Protein AF-A0A3M1XRZ5-F1 (afdb_monomer_lite)

Foldseek 3Di:
DAQFDWKAFPPPGDTHHDDPDFADPPPRGGIDTDGPVVVLVVVDDPVQLVPDDQAPCSSVNPDGDDDDDPDPPRHDNPDDDWPVVVCVVVVHDGD

Secondary structure (DSSP, 8-state):
---EEEEEETTT--EE-SSS--B-TTT-PBEEEEE-HHHHHHH--HHHHHTS-SSGGGGGGGSS-SSS-SS-TT-S-------HHHHHHTT-S--

Radius of gyration: 18.65 Å; chains: 1; bounding box: 31×34×48 Å

pLDDT: mean 95.34, std 4.51, range [60.28, 98.5]

Structure (mmCIF, N/CA/C/O backbone):
data_AF-A0A3M1XRZ5-F1
#
_entry.id   AF-A0A3M1XRZ5-F1
#
loop_
_atom_site.group_PDB
_atom_site.id
_atom_site.type_symbol
_atom_site.label_atom_id
_atom_site.label_alt_id
_atom_site.label_comp_id
_atom_site.label_asym_id
_atom_site.label_entity_id
_atom_site.label_seq_id
_atom_site.pdbx_PDB_ins_code
_atom_site.Cartn_x
_atom_site.Cartn_y
_atom_site.Cartn_z
_atom_site.occupancy
_atom_site.B_iso_or_equiv
_atom_site.auth_seq_id
_atom_site.auth_comp_id
_atom_site.auth_asym_id
_atom_site.auth_atom_id
_atom_site.pdbx_PDB_model_num
ATOM 1 N N . MET A 1 1 ? -1.119 11.411 -12.231 1.00 60.28 1 MET A N 1
ATOM 2 C CA . MET A 1 1 ? 0.213 10.891 -12.601 1.00 60.28 1 MET A CA 1
ATOM 3 C C . MET A 1 1 ? 0.497 9.731 -11.677 1.00 60.28 1 MET A C 1
ATOM 5 O O . MET A 1 1 ? 0.599 9.979 -10.479 1.00 60.28 1 MET A O 1
ATOM 9 N N . GLY A 1 2 ? 0.558 8.511 -12.206 1.00 82.19 2 GLY A N 1
ATOM 10 C CA . GLY A 1 2 ? 0.913 7.333 -11.431 1.00 82.19 2 GLY A CA 1
ATOM 11 C C . GLY A 1 2 ? 2.303 7.444 -10.803 1.00 82.19 2 GLY A C 1
ATOM 12 O O . GLY A 1 2 ? 3.183 8.169 -11.283 1.00 82.19 2 GLY A O 1
ATOM 13 N N . PHE A 1 3 ? 2.475 6.736 -9.689 1.00 94.62 3 PHE A N 1
ATOM 14 C CA . PHE A 1 3 ? 3.761 6.546 -9.009 1.00 94.62 3 PHE A CA 1
ATOM 15 C C . PHE A 1 3 ? 4.420 5.215 -9.384 1.00 94.62 3 PHE A C 1
ATOM 17 O O . PHE A 1 3 ? 5.475 4.880 -8.850 1.00 94.62 3 PHE A O 1
ATOM 24 N N . VAL A 1 4 ? 3.797 4.465 -10.291 1.00 95.75 4 VAL A N 1
ATOM 25 C CA . VAL A 1 4 ? 4.301 3.204 -10.827 1.00 95.75 4 VAL A CA 1
ATOM 26 C C . VAL A 1 4 ? 5.306 3.491 -11.936 1.00 95.75 4 VAL A C 1
ATOM 28 O O . VAL A 1 4 ? 5.070 4.352 -12.780 1.00 95.75 4 VAL A O 1
ATOM 31 N N . THR A 1 5 ? 6.427 2.777 -11.933 1.00 95.88 5 THR A N 1
ATOM 32 C CA . THR A 1 5 ? 7.487 2.909 -12.942 1.00 95.88 5 THR A CA 1
ATOM 33 C C . THR A 1 5 ? 7.619 1.681 -13.834 1.00 95.88 5 THR A C 1
ATOM 35 O O . THR A 1 5 ? 8.056 1.817 -14.972 1.00 95.88 5 THR A O 1
ATOM 38 N N . ALA A 1 6 ? 7.252 0.498 -13.337 1.00 96.94 6 ALA A N 1
ATOM 39 C CA . ALA A 1 6 ? 7.322 -0.765 -14.065 1.00 96.94 6 ALA A CA 1
ATOM 40 C C . ALA A 1 6 ? 6.511 -1.854 -13.348 1.00 96.94 6 ALA A C 1
ATOM 42 O O . ALA A 1 6 ? 6.062 -1.673 -12.213 1.00 96.94 6 ALA A O 1
ATOM 43 N N . LEU A 1 7 ? 6.412 -3.019 -13.980 1.00 97.62 7 LEU A N 1
ATOM 44 C CA . LEU A 1 7 ? 6.153 -4.282 -13.298 1.00 97.62 7 LEU A CA 1
ATOM 45 C C . LEU A 1 7 ? 7.459 -5.075 -13.177 1.00 97.62 7 LEU A C 1
ATOM 47 O O . LEU A 1 7 ? 8.361 -4.942 -14.008 1.00 97.62 7 LEU A O 1
ATOM 51 N N . LYS A 1 8 ? 7.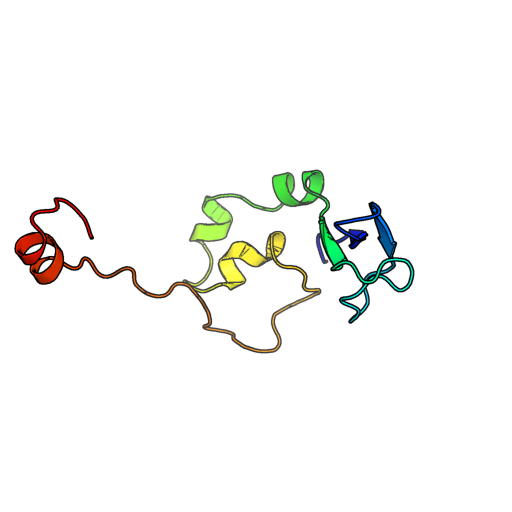581 -5.908 -12.146 1.00 98.25 8 LYS A N 1
ATOM 52 C CA . LYS A 1 8 ? 8.755 -6.754 -11.917 1.00 98.25 8 LYS A CA 1
ATOM 53 C C . LYS A 1 8 ? 8.338 -8.140 -11.459 1.00 98.25 8 LYS A C 1
ATOM 55 O O . LYS A 1 8 ? 7.568 -8.282 -10.519 1.00 98.25 8 LYS A O 1
ATOM 60 N N . CYS A 1 9 ? 8.890 -9.170 -12.090 1.00 98.50 9 CYS A N 1
ATOM 61 C CA . CYS A 1 9 ? 8.712 -10.538 -11.626 1.00 98.50 9 CYS A CA 1
ATOM 62 C C . CYS A 1 9 ? 9.326 -10.714 -10.237 1.00 98.50 9 CYS A C 1
ATOM 64 O O . CYS A 1 9 ? 10.518 -10.448 -10.056 1.00 98.50 9 CYS A O 1
ATOM 66 N N . ARG A 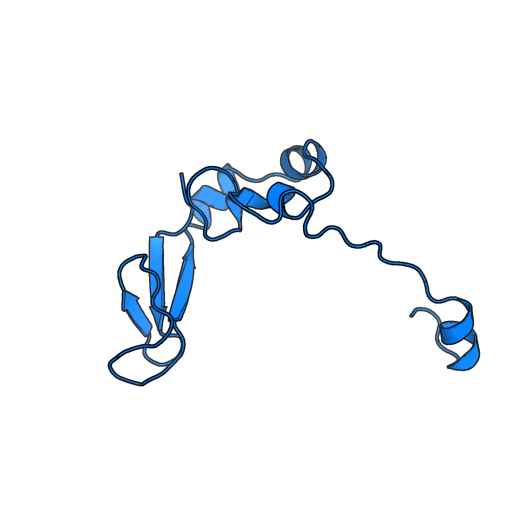1 10 ? 8.539 -11.237 -9.293 1.00 98.00 10 ARG A N 1
ATOM 67 C CA . ARG A 1 10 ? 9.007 -11.530 -7.935 1.00 98.00 10 ARG A CA 1
ATOM 68 C C . ARG A 1 10 ? 10.125 -12.576 -7.921 1.00 98.00 10 ARG A C 1
ATOM 70 O O . ARG A 1 10 ? 11.111 -12.395 -7.218 1.00 98.00 10 ARG A O 1
ATOM 77 N N . GLU A 1 11 ? 9.997 -13.611 -8.753 1.00 98.00 11 GLU A N 1
ATOM 78 C CA . GLU A 1 11 ? 10.932 -14.747 -8.773 1.00 98.00 11 GLU A CA 1
ATOM 79 C C . GLU A 1 11 ? 12.243 -14.434 -9.506 1.00 98.00 11 GLU A C 1
ATOM 81 O O . GLU A 1 11 ? 13.327 -14.546 -8.943 1.00 98.00 11 GLU A O 1
ATOM 86 N N . CYS A 1 12 ? 12.165 -14.016 -10.774 1.00 97.88 12 CYS A N 1
ATOM 87 C CA . CYS A 1 12 ? 13.355 -13.851 -11.616 1.00 97.88 12 CYS A CA 1
ATOM 88 C C . CYS A 1 12 ? 13.814 -12.392 -11.778 1.00 97.88 12 CYS A C 1
ATOM 90 O O . CYS A 1 12 ? 14.789 -12.125 -12.477 1.00 97.88 12 CYS A O 1
ATOM 92 N N . GLY A 1 13 ? 13.086 -11.423 -11.216 1.00 98.00 13 GLY A N 1
ATOM 93 C CA . GLY A 1 13 ? 13.458 -10.007 -11.233 1.00 98.00 13 GLY A CA 1
ATOM 94 C C . GLY A 1 13 ? 13.329 -9.275 -12.575 1.00 98.00 13 GLY A C 1
ATOM 95 O O . GLY A 1 13 ? 13.652 -8.088 -12.628 1.00 98.00 13 GLY A O 1
ATOM 96 N N . ARG A 1 14 ? 12.856 -9.937 -13.641 1.00 98.12 14 ARG A N 1
ATOM 97 C CA . ARG A 1 14 ? 12.658 -9.324 -14.966 1.00 98.12 14 ARG A CA 1
ATOM 98 C C . ARG A 1 14 ? 11.642 -8.186 -14.892 1.00 98.12 14 ARG A C 1
ATOM 100 O O . ARG A 1 14 ? 10.628 -8.321 -14.209 1.00 98.12 14 ARG A O 1
ATOM 107 N N . GLN A 1 15 ? 11.928 -7.094 -15.594 1.00 97.81 15 GLN A N 1
ATOM 108 C CA . GLN A 1 15 ? 11.054 -5.926 -15.671 1.00 97.81 15 GLN A CA 1
ATOM 109 C C . GLN A 1 15 ? 10.166 -5.955 -16.912 1.00 97.81 15 GLN A C 1
ATOM 111 O O . GLN A 1 15 ? 10.568 -6.473 -17.953 1.00 97.81 15 GLN A O 1
ATOM 116 N N . TYR A 1 16 ? 8.985 -5.362 -16.776 1.00 97.75 16 TYR A N 1
ATOM 117 C CA . TYR A 1 16 ? 7.972 -5.235 -17.816 1.00 97.75 16 TYR A CA 1
ATOM 118 C C . TYR A 1 16 ? 7.380 -3.818 -17.814 1.00 97.75 16 TYR A C 1
ATOM 120 O O . TYR A 1 16 ? 7.421 -3.116 -16.795 1.00 97.75 16 TYR A O 1
ATOM 128 N N . SER A 1 17 ? 6.813 -3.413 -18.951 1.00 96.31 17 SER A N 1
ATOM 129 C CA . SER A 1 17 ? 5.950 -2.235 -19.064 1.00 96.31 17 SER A CA 1
ATOM 130 C C . SER A 1 17 ? 4.720 -2.360 -18.155 1.00 96.31 17 SER A C 1
ATOM 132 O O . SER A 1 17 ? 4.343 -3.445 -17.711 1.00 96.31 17 SER A O 1
ATOM 134 N N . ILE A 1 18 ? 4.107 -1.217 -17.840 1.00 94.19 18 ILE A N 1
ATOM 135 C CA . ILE A 1 18 ? 2.878 -1.156 -17.045 1.00 94.19 18 ILE A CA 1
ATOM 136 C C . ILE A 1 18 ? 1.714 -1.572 -17.945 1.00 94.19 18 ILE A C 1
ATOM 138 O O . ILE A 1 18 ? 1.217 -0.779 -18.740 1.00 94.19 18 ILE A O 1
ATOM 142 N N . GLU A 1 19 ? 1.305 -2.827 -17.824 1.00 93.56 19 GLU A N 1
ATOM 143 C CA . GLU A 1 19 ? 0.284 -3.467 -18.652 1.00 93.56 19 GLU A CA 1
ATOM 144 C C . GLU A 1 19 ? -0.601 -4.375 -17.782 1.00 93.56 19 GLU A C 1
ATOM 146 O O . GLU A 1 19 ? -0.200 -4.738 -16.674 1.00 93.56 19 GLU A O 1
ATOM 151 N N . PRO A 1 20 ? -1.804 -4.768 -18.240 1.00 92.06 20 PRO A N 1
ATOM 152 C CA . PRO A 1 20 ? -2.696 -5.668 -17.504 1.00 92.06 20 PRO A CA 1
ATOM 153 C C . PRO A 1 20 ? -2.219 -7.136 -17.555 1.00 92.06 20 PRO A C 1
ATOM 155 O O . PRO A 1 20 ? -2.972 -8.046 -17.896 1.00 92.06 20 PRO A O 1
ATOM 158 N N . ILE A 1 21 ? -0.952 -7.365 -17.213 1.00 95.50 21 ILE A N 1
ATOM 159 C CA . ILE A 1 21 ? -0.293 -8.668 -17.125 1.00 95.50 21 ILE A CA 1
ATOM 160 C C . ILE A 1 21 ? 0.074 -8.959 -15.669 1.00 95.50 21 ILE A C 1
ATOM 162 O O . ILE A 1 21 ? 0.402 -8.062 -14.897 1.00 95.50 21 ILE A O 1
ATOM 166 N N . TYR A 1 22 ? 0.020 -10.228 -15.282 1.00 95.81 22 TYR A N 1
ATOM 167 C CA . TYR A 1 22 ? 0.206 -10.642 -13.885 1.00 95.81 22 TYR A CA 1
ATOM 168 C C . TYR A 1 22 ? 1.131 -11.858 -13.727 1.00 95.81 22 TYR A C 1
ATOM 170 O O . TYR A 1 22 ? 1.457 -12.237 -12.602 1.00 95.81 22 TYR A O 1
ATOM 178 N N . VAL A 1 23 ? 1.603 -12.438 -14.838 1.00 97.75 23 VAL A N 1
ATOM 179 C CA . VAL A 1 23 ? 2.496 -13.606 -14.868 1.00 97.75 23 VAL A CA 1
ATOM 180 C C . VAL A 1 23 ? 3.709 -13.315 -15.745 1.00 97.75 23 VAL A C 1
ATOM 182 O O . VAL A 1 23 ? 3.587 -12.780 -16.842 1.00 97.75 23 VAL A O 1
ATOM 185 N N . CYS A 1 24 ? 4.888 -13.696 -15.262 1.00 98.06 24 CYS A N 1
ATOM 186 C CA . CYS A 1 24 ? 6.132 -13.665 -16.019 1.00 98.06 24 CYS A CA 1
ATOM 187 C C . CYS A 1 24 ? 6.146 -14.775 -17.080 1.00 98.06 24 CYS A C 1
ATOM 189 O O . CYS A 1 24 ? 6.093 -15.953 -16.735 1.00 98.06 24 CYS A O 1
ATOM 191 N N . GLU A 1 25 ? 6.311 -14.425 -18.354 1.00 96.94 25 GLU A N 1
ATOM 192 C CA . GLU A 1 25 ? 6.318 -15.393 -19.468 1.00 96.94 25 GLU A CA 1
ATOM 193 C C . GLU A 1 25 ? 7.514 -16.370 -19.445 1.00 96.94 25 GLU A C 1
ATOM 195 O O . GLU A 1 25 ? 7.489 -17.402 -20.106 1.00 96.94 25 GLU A O 1
ATOM 200 N N . PHE A 1 26 ? 8.560 -16.068 -18.665 1.00 97.56 26 PHE A N 1
ATOM 201 C CA . PHE A 1 26 ? 9.798 -16.860 -18.623 1.00 97.56 26 PHE A CA 1
ATOM 202 C C . PHE A 1 26 ? 9.858 -17.873 -17.480 1.00 97.56 26 PHE A C 1
ATOM 204 O O . PHE A 1 26 ? 10.515 -18.901 -17.608 1.00 97.56 26 PHE A O 1
ATOM 211 N N . CYS A 1 27 ? 9.245 -17.563 -16.336 1.00 97.69 27 CYS A N 1
ATOM 212 C CA . CYS A 1 27 ? 9.325 -18.411 -15.139 1.00 97.69 27 CYS A CA 1
ATOM 213 C C . CYS A 1 27 ? 7.971 -18.660 -14.474 1.00 97.69 27 CYS A C 1
ATOM 215 O O . CYS A 1 27 ? 7.924 -19.303 -13.432 1.00 97.69 27 CYS A O 1
ATOM 217 N N . PHE A 1 28 ? 6.885 -18.130 -15.045 1.00 97.44 28 PHE A N 1
ATOM 218 C CA . PHE A 1 28 ? 5.520 -18.238 -14.525 1.00 97.44 28 PHE A CA 1
ATOM 219 C C . PHE A 1 28 ? 5.321 -17.678 -13.105 1.00 97.44 28 PHE A C 1
ATOM 221 O O . PHE A 1 28 ? 4.283 -17.896 -12.486 1.00 97.44 28 PHE A O 1
ATOM 228 N N . GLY A 1 29 ? 6.293 -16.912 -12.599 1.00 98.00 29 GLY A N 1
ATOM 229 C CA . GLY A 1 29 ? 6.195 -16.192 -11.334 1.00 98.00 29 GLY A CA 1
ATOM 230 C C . GLY A 1 29 ? 5.276 -14.964 -11.416 1.00 98.00 29 GLY A C 1
ATOM 231 O O . GLY A 1 29 ? 5.078 -14.417 -12.508 1.00 98.00 29 GLY A O 1
ATOM 232 N N . PRO A 1 30 ? 4.735 -14.493 -10.278 1.00 98.19 30 PRO A N 1
ATOM 233 C CA . PRO A 1 30 ? 3.862 -13.325 -10.245 1.00 98.19 30 PRO A CA 1
ATOM 234 C C . PRO A 1 30 ? 4.628 -12.031 -10.552 1.00 98.19 30 PRO A C 1
ATOM 236 O O . PRO A 1 30 ? 5.797 -11.869 -10.175 1.00 98.19 30 PRO A O 1
ATOM 239 N N . LEU A 1 31 ? 3.953 -11.095 -11.219 1.00 98.25 31 LEU A N 1
ATOM 240 C CA . LEU A 1 31 ? 4.445 -9.734 -11.423 1.00 98.25 31 LEU A CA 1
ATOM 241 C C . LEU A 1 31 ? 3.957 -8.813 -10.300 1.00 98.25 31 LEU A C 1
ATOM 243 O O . LEU A 1 31 ? 2.782 -8.812 -9.945 1.00 98.25 31 LEU A O 1
ATOM 247 N N . GLU A 1 32 ? 4.866 -8.004 -9.770 1.00 97.12 32 GLU A N 1
ATOM 248 C CA . GLU A 1 32 ? 4.599 -6.994 -8.749 1.00 97.12 32 GLU A CA 1
ATOM 249 C C . GLU A 1 32 ? 4.825 -5.586 -9.303 1.00 97.12 32 GLU A C 1
ATOM 251 O O . GLU A 1 32 ? 5.596 -5.372 -10.240 1.00 97.12 32 GLU A O 1
ATOM 256 N N . VAL A 1 33 ? 4.162 -4.606 -8.697 1.00 96.81 33 VAL A N 1
ATOM 257 C CA . VAL A 1 33 ? 4.261 -3.197 -9.082 1.00 96.81 33 VAL A CA 1
ATOM 258 C C . VAL A 1 33 ? 5.553 -2.585 -8.541 1.00 96.81 33 VAL A C 1
ATOM 260 O O . VAL A 1 33 ? 5.838 -2.667 -7.347 1.00 96.81 33 VAL A O 1
ATOM 263 N N . VAL A 1 34 ? 6.315 -1.911 -9.403 1.00 96.88 34 VAL A N 1
ATOM 264 C CA . VAL A 1 34 ? 7.491 -1.123 -9.013 1.00 96.88 34 VAL A CA 1
ATOM 265 C C . VAL A 1 34 ? 7.088 0.339 -8.854 1.00 96.88 34 VAL A C 1
ATOM 267 O O . VAL A 1 34 ? 6.552 0.940 -9.782 1.00 96.88 34 VAL A O 1
ATOM 270 N N . TYR A 1 35 ? 7.377 0.922 -7.691 1.00 96.81 35 TYR A N 1
ATOM 271 C CA . TYR A 1 35 ? 7.024 2.304 -7.360 1.00 96.81 35 TYR A CA 1
ATOM 272 C C . TYR A 1 35 ? 8.238 3.238 -7.311 1.00 96.81 35 TYR A C 1
ATOM 274 O O . TYR A 1 35 ? 9.319 2.867 -6.850 1.00 96.81 35 TYR A O 1
ATOM 282 N N . ASP A 1 36 ? 8.026 4.504 -7.673 1.00 96.88 36 ASP A N 1
ATOM 283 C CA . ASP A 1 36 ? 8.934 5.606 -7.354 1.00 96.88 36 ASP A CA 1
ATOM 284 C C . ASP A 1 36 ? 8.680 6.115 -5.925 1.00 96.88 36 ASP A C 1
ATOM 286 O O . ASP A 1 36 ? 7.969 7.097 -5.681 1.00 96.88 36 ASP A O 1
ATOM 290 N N . TYR A 1 37 ? 9.300 5.450 -4.950 1.00 96.50 37 TYR A N 1
ATOM 291 C CA . TYR A 1 37 ? 9.179 5.826 -3.541 1.00 96.50 37 TYR A CA 1
ATOM 292 C C . TYR A 1 37 ? 9.730 7.220 -3.222 1.00 96.50 37 TYR A C 1
ATOM 294 O O . TYR A 1 37 ? 9.257 7.858 -2.278 1.00 96.50 37 TYR A O 1
ATOM 302 N N . GLN A 1 38 ? 10.698 7.730 -3.991 1.00 97.38 38 GLN A N 1
ATOM 303 C CA . GLN A 1 38 ? 11.229 9.078 -3.771 1.00 97.38 38 GLN A CA 1
ATOM 304 C C . GLN A 1 38 ? 10.190 10.135 -4.135 1.00 97.38 38 GLN A C 1
ATOM 306 O O . GLN A 1 38 ? 10.047 11.142 -3.435 1.00 97.38 38 GLN A O 1
ATOM 311 N N . ARG A 1 39 ? 9.428 9.895 -5.202 1.00 96.56 39 ARG A N 1
ATOM 312 C CA . ARG A 1 39 ? 8.325 10.759 -5.611 1.00 96.56 39 ARG A CA 1
ATOM 313 C C . ARG A 1 39 ? 7.117 10.619 -4.690 1.00 96.56 39 ARG A C 1
ATOM 315 O O . ARG A 1 39 ? 6.560 11.645 -4.299 1.00 96.56 39 ARG A O 1
ATOM 322 N N . ILE A 1 40 ? 6.775 9.399 -4.262 1.00 96.62 40 ILE A N 1
ATOM 323 C CA . ILE A 1 40 ? 5.722 9.153 -3.258 1.00 96.62 40 ILE A CA 1
ATOM 324 C C . ILE A 1 40 ? 6.026 9.926 -1.978 1.00 96.62 40 ILE A C 1
ATOM 326 O O . ILE A 1 40 ? 5.187 10.696 -1.519 1.00 96.62 40 ILE A O 1
ATOM 330 N N . LYS A 1 41 ? 7.244 9.792 -1.437 1.00 96.69 41 LYS A N 1
ATOM 331 C CA . LYS A 1 41 ? 7.670 10.454 -0.193 1.00 96.69 41 LYS A CA 1
ATOM 332 C C . LYS A 1 41 ? 7.477 11.974 -0.225 1.00 96.69 41 LYS A C 1
ATOM 334 O O . LYS A 1 41 ? 7.217 12.574 0.811 1.00 96.69 41 LYS A O 1
ATOM 339 N N . LYS A 1 42 ? 7.611 12.600 -1.397 1.00 96.94 42 LYS A N 1
ATOM 340 C CA . LYS A 1 42 ? 7.400 14.046 -1.588 1.00 96.94 42 LYS A CA 1
ATOM 341 C C . LYS A 1 42 ? 5.923 14.419 -1.759 1.00 96.94 42 LYS A C 1
ATOM 343 O O . LYS A 1 42 ? 5.551 15.555 -1.477 1.00 96.94 42 LYS A O 1
ATOM 348 N N . ALA A 1 43 ? 5.098 13.497 -2.250 1.00 95.25 43 ALA A N 1
ATOM 349 C CA . ALA A 1 43 ? 3.697 13.741 -2.578 1.00 95.25 43 ALA A CA 1
ATOM 350 C C . ALA A 1 43 ? 2.732 13.419 -1.426 1.00 95.25 43 ALA A C 1
ATOM 352 O O . ALA A 1 43 ? 1.710 14.094 -1.282 1.00 95.25 43 ALA A O 1
ATOM 353 N N . ILE A 1 44 ? 3.053 12.420 -0.600 1.00 95.75 44 ILE A N 1
ATOM 354 C CA . ILE A 1 44 ? 2.206 11.964 0.503 1.00 95.75 44 ILE A CA 1
ATOM 355 C C . ILE A 1 44 ? 2.610 12.610 1.833 1.00 95.75 44 ILE A C 1
ATOM 357 O O . ILE A 1 44 ? 3.785 12.808 2.132 1.00 95.75 44 ILE A O 1
ATOM 361 N N . SER A 1 45 ? 1.623 12.934 2.666 1.00 97.62 45 SER A N 1
ATOM 362 C CA . SER A 1 45 ? 1.842 13.349 4.053 1.00 97.62 45 SER A CA 1
ATOM 363 C C . SER A 1 45 ? 0.635 12.981 4.906 1.00 97.62 45 SER A C 1
ATOM 365 O O . SER A 1 45 ? -0.477 12.875 4.387 1.00 97.62 45 SER A O 1
ATOM 367 N N . LYS A 1 46 ? 0.829 12.845 6.224 1.00 97.44 46 LYS A N 1
ATOM 368 C CA . LYS A 1 46 ? -0.268 12.577 7.168 1.00 97.44 46 LYS A CA 1
ATOM 369 C C . LYS A 1 46 ? -1.414 13.588 7.006 1.00 97.44 46 LYS A C 1
ATOM 371 O O . LYS A 1 46 ? -2.550 13.187 6.800 1.00 97.44 46 LYS A O 1
ATOM 376 N N . LYS A 1 47 ? -1.089 14.884 6.940 1.00 98.12 47 LYS A N 1
ATOM 377 C CA . LYS A 1 47 ? -2.068 15.962 6.714 1.00 98.12 47 LYS A CA 1
ATOM 378 C C . LYS A 1 47 ? -2.844 15.802 5.399 1.00 98.12 47 LYS A C 1
ATOM 380 O O . LYS A 1 47 ? -4.041 16.049 5.364 1.00 98.12 47 LYS A O 1
ATOM 385 N N . ARG A 1 48 ? -2.190 15.384 4.306 1.00 96.94 48 ARG A N 1
ATOM 386 C CA . ARG A 1 48 ? -2.884 15.123 3.029 1.00 96.94 48 ARG A CA 1
ATOM 387 C C . ARG A 1 48 ? -3.825 13.923 3.120 1.00 96.94 48 ARG A C 1
ATOM 389 O O . ARG A 1 48 ? -4.897 13.980 2.536 1.00 96.94 48 ARG A O 1
ATOM 396 N N . ILE A 1 49 ? -3.426 12.869 3.832 1.00 97.19 49 ILE A N 1
ATOM 397 C CA . ILE A 1 49 ? -4.246 11.669 4.056 1.00 97.19 49 ILE A CA 1
ATOM 398 C C . ILE A 1 49 ? -5.469 11.991 4.930 1.00 97.19 49 ILE A C 1
ATOM 400 O O . ILE A 1 49 ? -6.543 11.440 4.707 1.00 97.19 49 ILE A O 1
ATOM 404 N N . GLU A 1 50 ? -5.314 12.847 5.941 1.00 97.19 50 GLU A N 1
ATOM 405 C CA . GLU A 1 50 ? -6.391 13.274 6.852 1.00 97.19 50 GLU A CA 1
ATOM 406 C C . GLU A 1 50 ? -7.378 14.250 6.200 1.00 97.19 50 GLU A C 1
ATOM 408 O O . GLU A 1 50 ? -8.553 14.226 6.531 1.00 97.19 50 GLU A O 1
ATOM 413 N N . ASN A 1 51 ? -6.930 15.056 5.233 1.00 97.56 51 ASN A N 1
ATOM 414 C CA . ASN A 1 51 ? -7.780 16.009 4.508 1.00 97.56 51 ASN A CA 1
ATOM 415 C C . ASN A 1 51 ? -8.631 15.380 3.385 1.00 97.56 51 ASN A C 1
ATOM 417 O O . ASN A 1 51 ? -9.252 16.113 2.616 1.00 97.56 51 ASN A O 1
ATOM 421 N N . ARG A 1 52 ? -8.596 14.057 3.217 1.00 95.50 52 ARG A N 1
ATOM 422 C CA . ARG A 1 52 ? -9.362 13.324 2.199 1.00 95.50 52 ARG A CA 1
ATOM 423 C C . ARG A 1 52 ? -10.458 12.514 2.866 1.00 95.50 52 ARG A C 1
ATOM 425 O O . ARG A 1 52 ? -10.327 12.153 4.033 1.00 95.50 52 ARG A O 1
ATOM 432 N N . ASP A 1 53 ? -11.476 12.185 2.082 1.00 95.69 53 ASP A N 1
ATOM 433 C CA . ASP A 1 53 ? -12.578 11.338 2.517 1.00 95.69 53 ASP A CA 1
ATOM 434 C C . ASP A 1 53 ? -12.089 10.008 3.108 1.00 95.69 53 ASP A C 1
ATOM 436 O O . ASP A 1 53 ? -11.051 9.452 2.729 1.00 95.69 53 ASP A O 1
ATOM 440 N N . GLU A 1 54 ? -12.876 9.492 4.044 1.00 95.88 54 GLU A N 1
ATOM 441 C CA . GLU A 1 54 ? -12.644 8.247 4.767 1.00 95.88 54 GLU A C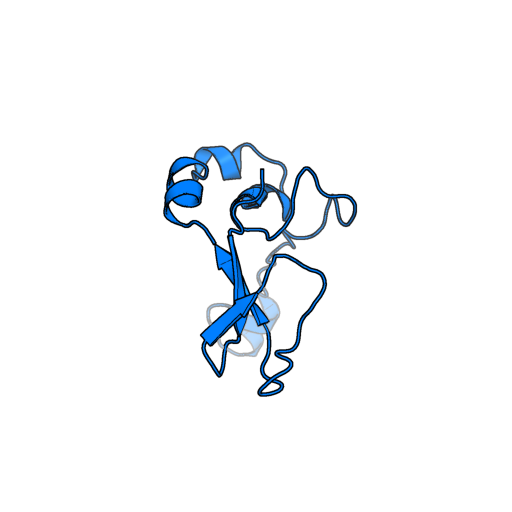A 1
ATOM 442 C C . GLU A 1 54 ? -12.898 7.016 3.880 1.00 95.88 54 GLU A C 1
ATOM 444 O O . GLU A 1 54 ? -13.855 6.271 4.050 1.00 95.88 54 GLU A O 1
ATOM 449 N N . ASN A 1 55 ? -12.030 6.810 2.892 1.00 96.06 55 ASN A N 1
ATOM 450 C CA . ASN A 1 55 ? -12.041 5.662 1.985 1.00 96.06 55 ASN A CA 1
ATOM 451 C C . ASN A 1 55 ? -10.610 5.319 1.522 1.00 96.06 55 ASN A C 1
ATOM 453 O O . ASN A 1 55 ? -9.639 5.975 1.899 1.00 96.06 55 ASN A O 1
ATOM 457 N N . LEU A 1 56 ? -10.458 4.277 0.702 1.00 96.12 56 LEU A N 1
ATOM 458 C CA . LEU A 1 56 ? -9.189 3.792 0.145 1.00 96.12 56 LEU A CA 1
ATOM 459 C C . LEU A 1 56 ? -8.402 4.889 -0.593 1.00 96.12 56 LEU A C 1
ATOM 461 O O . LEU A 1 56 ? -7.171 4.936 -0.519 1.00 96.12 56 LEU A O 1
ATOM 465 N N . TRP A 1 57 ? -9.099 5.799 -1.274 1.00 95.44 57 TRP A N 1
ATOM 466 C CA . TRP A 1 57 ? -8.503 6.813 -2.149 1.00 95.44 57 TRP A CA 1
ATOM 467 C C . TRP A 1 57 ? -7.751 7.902 -1.386 1.00 95.44 57 TRP A C 1
ATOM 469 O O . TRP A 1 57 ? -6.943 8.632 -1.971 1.00 95.44 57 TRP A O 1
ATOM 479 N N . ARG A 1 58 ? -7.890 7.950 -0.055 1.00 95.62 58 ARG A N 1
ATOM 480 C CA . ARG A 1 58 ? -7.026 8.776 0.793 1.00 95.62 58 ARG A CA 1
ATOM 481 C C . ARG A 1 58 ? -5.538 8.433 0.669 1.00 95.62 58 ARG A C 1
ATOM 483 O O . ARG A 1 58 ? -4.706 9.296 0.946 1.00 95.62 58 ARG A O 1
ATOM 490 N N . TYR A 1 59 ? -5.211 7.232 0.184 1.00 95.31 59 TYR A N 1
ATOM 491 C CA . TYR A 1 59 ? -3.853 6.733 -0.045 1.00 95.31 59 TYR A CA 1
ATOM 492 C C . TYR A 1 59 ? -3.450 6.684 -1.527 1.00 95.31 59 TYR A C 1
ATOM 494 O O . TYR A 1 59 ? -2.566 5.907 -1.874 1.00 95.31 59 TYR A O 1
ATOM 502 N N . LYS A 1 60 ? -4.075 7.472 -2.416 1.00 93.81 60 LYS A N 1
ATOM 503 C CA . LYS A 1 60 ? -3.905 7.332 -3.878 1.00 93.81 60 LYS A CA 1
ATOM 504 C C . LYS A 1 60 ? -2.463 7.309 -4.390 1.00 93.81 60 LYS A C 1
ATOM 506 O O . LYS A 1 60 ? -2.192 6.662 -5.391 1.00 93.81 60 LYS A O 1
ATOM 511 N N . GLU A 1 61 ? -1.527 7.965 -3.707 1.00 94.81 61 GLU A N 1
ATOM 512 C CA . GLU A 1 61 ? -0.104 7.925 -4.062 1.00 94.81 61 GLU A CA 1
ATOM 513 C C . GLU A 1 61 ? 0.530 6.527 -3.939 1.00 94.81 61 GLU A C 1
ATOM 515 O O . GLU A 1 61 ? 1.566 6.271 -4.543 1.00 94.81 61 GLU A O 1
ATOM 520 N N . LEU A 1 62 ? -0.075 5.637 -3.151 1.00 94.94 62 LEU A N 1
ATOM 521 C CA . LEU A 1 62 ? 0.376 4.266 -2.897 1.00 94.94 62 LEU A CA 1
ATOM 522 C C . LEU A 1 62 ? -0.367 3.226 -3.748 1.00 94.94 62 LEU A C 1
ATOM 524 O O . LEU A 1 62 ? -0.114 2.034 -3.593 1.00 94.94 62 LEU A O 1
ATOM 528 N N . LEU A 1 63 ? -1.306 3.653 -4.596 1.00 94.25 63 LEU A N 1
ATOM 529 C CA . LEU A 1 63 ? -2.137 2.759 -5.398 1.00 94.25 63 LEU A CA 1
ATOM 530 C C . LEU A 1 63 ? -1.639 2.719 -6.851 1.00 94.25 63 LEU A C 1
ATOM 532 O O . LEU A 1 63 ? -1.228 3.754 -7.384 1.00 94.25 63 LEU A O 1
ATOM 536 N N . PRO A 1 64 ? -1.698 1.555 -7.521 1.00 92.19 64 PRO A N 1
ATOM 537 C CA . PRO A 1 64 ? -1.188 1.383 -8.875 1.00 92.19 64 PRO A CA 1
ATOM 538 C C . PRO A 1 64 ? -2.212 1.826 -9.929 1.00 92.1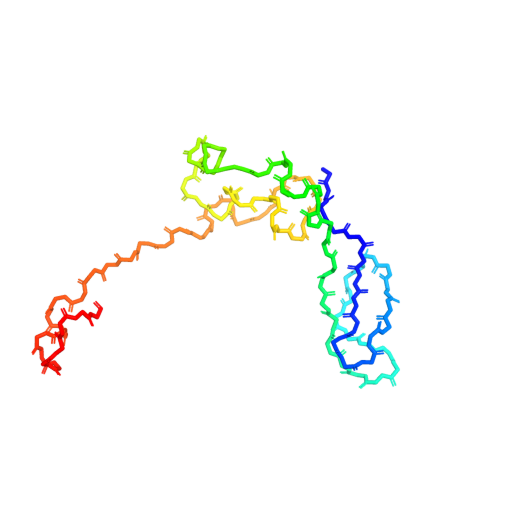9 64 PRO A C 1
ATOM 540 O O . PRO A 1 64 ? -2.599 1.042 -10.791 1.00 92.19 64 PRO A O 1
ATOM 543 N N . ILE A 1 65 ? -2.692 3.068 -9.834 1.00 89.75 65 ILE A N 1
ATOM 544 C CA . ILE A 1 65 ? -3.647 3.635 -10.792 1.00 89.75 65 ILE A CA 1
ATOM 545 C C . ILE A 1 65 ? -3.134 4.941 -11.388 1.00 89.75 65 ILE A C 1
ATOM 547 O O . ILE A 1 65 ? -2.433 5.724 -10.739 1.00 89.75 65 ILE A O 1
ATOM 551 N N . ASP A 1 66 ? -3.549 5.197 -12.622 1.00 87.56 66 ASP A N 1
ATOM 552 C CA . ASP A 1 66 ? -3.429 6.501 -13.250 1.00 87.56 66 ASP A CA 1
ATOM 553 C C . ASP A 1 66 ? -4.749 7.265 -13.153 1.00 87.56 66 ASP A C 1
ATOM 555 O O . ASP A 1 66 ? -5.829 6.718 -13.356 1.00 87.56 66 ASP A O 1
ATOM 559 N N . GLY A 1 67 ? -4.652 8.563 -12.869 1.00 87.81 67 GLY A N 1
ATOM 560 C CA . GLY A 1 67 ? -5.817 9.440 -12.783 1.00 87.81 67 GLY A CA 1
ATOM 561 C C . GLY A 1 67 ? -6.630 9.238 -11.504 1.00 87.81 67 GLY A C 1
ATOM 562 O O . GLY A 1 67 ? -6.066 9.093 -10.420 1.00 87.81 67 GLY A O 1
ATOM 563 N N . GLU A 1 68 ? -7.950 9.318 -11.646 1.00 90.44 68 GLU A N 1
ATOM 564 C CA . GLU A 1 68 ? -8.924 9.188 -10.561 1.00 90.44 68 GLU A CA 1
ATOM 565 C C . GLU A 1 68 ? -9.629 7.821 -10.648 1.00 90.44 68 GLU A C 1
ATOM 567 O O . GLU A 1 68 ? -9.727 7.245 -11.737 1.00 90.44 68 GLU A O 1
ATOM 572 N N . PRO A 1 69 ? -10.109 7.273 -9.520 1.00 91.44 69 PRO A N 1
ATOM 573 C CA . PRO A 1 69 ? -10.749 5.964 -9.495 1.00 91.44 69 PRO A CA 1
ATOM 574 C C . PRO A 1 69 ? -12.009 5.899 -10.358 1.00 91.44 69 PRO A C 1
ATOM 576 O O . PRO A 1 69 ? -12.870 6.772 -10.293 1.00 91.44 69 PRO A O 1
ATOM 579 N N . GLN A 1 70 ? -12.148 4.816 -11.123 1.00 91.88 70 GLN A N 1
ATOM 580 C CA . GLN A 1 70 ? -13.325 4.573 -11.969 1.00 91.88 70 GLN A CA 1
ATOM 581 C C . GLN A 1 70 ? -14.396 3.702 -11.292 1.00 91.88 70 GLN A C 1
ATOM 583 O O . GLN A 1 70 ? -15.536 3.660 -11.746 1.00 91.88 70 GLN A O 1
ATOM 588 N N . ALA A 1 71 ? -14.047 3.003 -10.211 1.00 93.00 71 ALA A N 1
ATOM 589 C CA . ALA A 1 71 ? -14.942 2.124 -9.461 1.00 93.00 71 ALA A CA 1
ATOM 590 C C . ALA A 1 71 ? -14.542 2.093 -7.980 1.00 93.00 71 ALA A C 1
ATOM 592 O O . ALA A 1 71 ? -13.436 2.495 -7.628 1.00 93.00 71 ALA A O 1
ATOM 593 N N . GLY A 1 72 ? -15.433 1.610 -7.107 1.00 93.31 72 GLY A N 1
ATOM 594 C CA . GLY A 1 72 ? -15.125 1.461 -5.680 1.00 93.31 72 GLY A CA 1
ATOM 595 C C . GLY A 1 72 ? -14.874 2.791 -4.961 1.00 93.31 72 GLY A C 1
ATOM 596 O O . GLY A 1 72 ? -14.018 2.872 -4.086 1.00 93.31 72 GLY A O 1
ATOM 597 N N . LEU A 1 73 ? -15.604 3.852 -5.326 1.00 94.38 73 LEU A N 1
ATOM 598 C CA . LEU A 1 73 ? -15.396 5.222 -4.818 1.00 94.38 73 LEU A CA 1
ATOM 599 C C . LEU A 1 73 ? -15.455 5.334 -3.283 1.00 94.38 73 LEU A C 1
ATOM 601 O O . LEU A 1 73 ? -14.821 6.209 -2.705 1.00 94.38 73 LEU A O 1
ATOM 605 N N . TYR A 1 74 ? -16.158 4.409 -2.629 1.00 94.75 74 TYR A N 1
ATOM 606 C CA . TYR A 1 74 ? -16.313 4.342 -1.172 1.00 94.75 74 TYR A CA 1
ATOM 607 C C . TYR A 1 74 ? -15.688 3.080 -0.560 1.00 94.75 74 TYR A C 1
ATOM 609 O O . TYR A 1 74 ? -15.982 2.728 0.577 1.00 94.75 74 TYR A O 1
ATOM 617 N N . SER A 1 75 ? -14.864 2.351 -1.317 1.00 95.81 75 SER A N 1
ATOM 618 C CA . SER A 1 75 ? -14.203 1.142 -0.824 1.00 95.81 75 SER A CA 1
ATOM 619 C C . SER A 1 75 ? -13.146 1.477 0.225 1.00 95.81 75 SER A C 1
ATOM 621 O O . SER A 1 75 ? -12.487 2.508 0.139 1.00 95.81 75 SER A O 1
ATOM 623 N N . GLY A 1 76 ? -12.918 0.563 1.168 1.00 95.50 76 GLY A N 1
ATOM 624 C CA . GLY A 1 76 ? -11.915 0.719 2.220 1.00 95.50 76 GLY A CA 1
ATOM 625 C C . GLY A 1 76 ? -12.430 1.489 3.433 1.00 95.50 76 GLY A C 1
ATOM 626 O O . GLY A 1 76 ? -13.615 1.769 3.547 1.00 95.50 76 GLY A O 1
ATOM 627 N N . PHE A 1 77 ? -11.518 1.777 4.364 1.00 95.12 77 PHE A N 1
ATOM 628 C CA . PHE A 1 77 ? -11.838 2.408 5.650 1.00 95.12 77 PHE A CA 1
ATOM 629 C C . PHE A 1 77 ? -12.963 1.699 6.430 1.00 95.12 77 PHE A C 1
ATOM 631 O O . PHE A 1 77 ? -13.763 2.317 7.127 1.00 95.12 77 PHE A O 1
ATOM 638 N N . THR A 1 78 ? -13.013 0.369 6.317 1.00 95.44 78 THR A N 1
ATOM 639 C CA . THR A 1 78 ? -13.965 -0.460 7.054 1.00 95.44 78 THR A CA 1
ATOM 640 C C . THR A 1 78 ? -13.782 -0.241 8.558 1.00 95.44 78 THR A C 1
ATOM 642 O O . THR A 1 78 ? -12.645 -0.327 9.036 1.00 95.44 78 THR A O 1
ATOM 645 N N . PRO A 1 79 ? -14.861 0.015 9.320 1.00 93.94 79 PRO A N 1
ATOM 646 C CA . PRO A 1 79 ? -14.763 0.227 10.755 1.00 93.94 79 PRO A CA 1
ATOM 647 C C . PRO A 1 79 ? -14.083 -0.946 11.464 1.00 93.94 79 PRO A C 1
ATOM 649 O O . PRO A 1 79 ? -14.476 -2.101 11.297 1.00 93.94 79 PRO A O 1
ATOM 652 N N . LEU A 1 80 ? -13.093 -0.638 12.300 1.00 94.19 80 LEU A N 1
ATOM 653 C CA . LEU A 1 80 ? -12.518 -1.597 13.236 1.00 94.19 80 LEU A CA 1
ATOM 654 C C . LEU A 1 80 ? -13.325 -1.546 14.538 1.00 94.19 80 LEU A C 1
ATOM 656 O O . LEU A 1 80 ? -13.149 -0.644 15.357 1.00 94.19 80 LEU A O 1
ATOM 660 N N . VAL A 1 81 ? -14.252 -2.490 14.704 1.00 95.19 81 VAL A N 1
ATOM 661 C CA . VAL A 1 81 ? -15.136 -2.557 15.875 1.00 95.19 81 VAL A CA 1
ATOM 662 C C . VAL A 1 81 ? -14.521 -3.460 16.938 1.00 95.19 81 VAL A C 1
ATOM 664 O O . VAL A 1 81 ? -14.239 -4.625 16.679 1.00 95.19 81 VAL A O 1
ATOM 6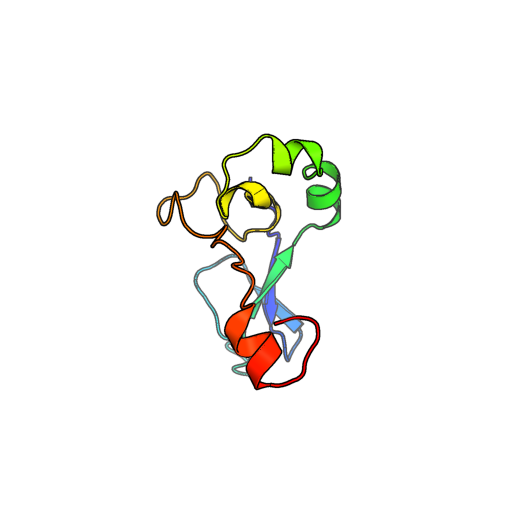67 N N . LYS A 1 82 ? -14.356 -2.934 18.154 1.00 95.62 82 LYS A N 1
ATOM 668 C CA . LYS A 1 82 ? -13.779 -3.679 19.278 1.00 95.62 82 LYS A CA 1
ATOM 669 C C . LYS A 1 82 ? -14.695 -4.819 19.739 1.00 95.62 82 LYS A C 1
ATOM 671 O O . LYS A 1 82 ? -15.846 -4.579 20.117 1.00 95.62 82 LYS A O 1
ATOM 676 N N . ALA A 1 83 ? -14.177 -6.047 19.792 1.00 97.38 83 ALA A N 1
ATOM 677 C CA . ALA A 1 83 ? -14.961 -7.249 20.077 1.00 97.38 83 ALA A CA 1
ATOM 678 C C . ALA A 1 83 ? -15.019 -7.588 21.581 1.00 97.38 83 ALA A C 1
ATOM 680 O O . ALA A 1 83 ? -14.627 -8.671 22.011 1.00 97.38 83 ALA A O 1
ATOM 681 N N . ASN A 1 84 ? -15.551 -6.673 22.403 1.00 97.00 84 ASN A N 1
ATOM 682 C CA . ASN A 1 84 ? -15.502 -6.776 23.874 1.00 97.00 84 ASN A CA 1
ATOM 683 C C . ASN A 1 84 ? -16.029 -8.110 24.447 1.00 97.00 84 ASN A C 1
ATOM 685 O O . ASN A 1 84 ? -15.451 -8.642 25.393 1.00 97.00 84 ASN A O 1
ATOM 689 N N . ASN A 1 85 ? -17.129 -8.648 23.905 1.00 97.44 85 ASN A N 1
ATOM 690 C CA . ASN A 1 85 ? -17.718 -9.899 24.401 1.00 97.44 85 ASN A CA 1
ATOM 691 C C . ASN A 1 85 ? -16.846 -11.111 24.078 1.00 97.44 85 ASN A C 1
ATOM 693 O O . ASN A 1 85 ? -16.637 -11.957 24.940 1.00 97.44 85 ASN A O 1
ATOM 697 N N . LEU A 1 86 ? -16.309 -11.163 22.859 1.00 97.88 86 LEU A N 1
ATOM 698 C CA . LEU A 1 86 ? -15.466 -12.267 22.422 1.00 97.88 86 LEU A CA 1
ATOM 699 C C . LEU A 1 86 ? -14.093 -12.221 23.104 1.00 97.88 86 LEU A C 1
ATOM 701 O O . LEU A 1 86 ? -13.589 -13.257 23.519 1.00 97.88 86 LEU A O 1
ATOM 705 N N . ALA A 1 87 ? -13.528 -11.026 23.308 1.00 98.12 87 ALA A N 1
ATOM 706 C CA . ALA A 1 87 ? -12.292 -10.856 24.070 1.00 98.12 87 ALA A CA 1
ATOM 707 C C . ALA A 1 87 ? -12.433 -11.405 25.502 1.00 98.12 87 ALA A C 1
ATOM 709 O O . ALA A 1 87 ? -11.562 -12.131 25.981 1.00 98.12 87 ALA A O 1
ATOM 710 N N . ARG A 1 88 ? -13.570 -11.117 26.159 1.00 97.88 88 ARG A N 1
ATOM 711 C CA . ARG A 1 88 ? -13.895 -11.636 27.495 1.00 97.88 88 ARG A CA 1
ATOM 712 C C . ARG A 1 88 ? -14.032 -13.158 27.501 1.00 97.88 88 ARG A C 1
ATOM 714 O O . ARG A 1 88 ? -13.450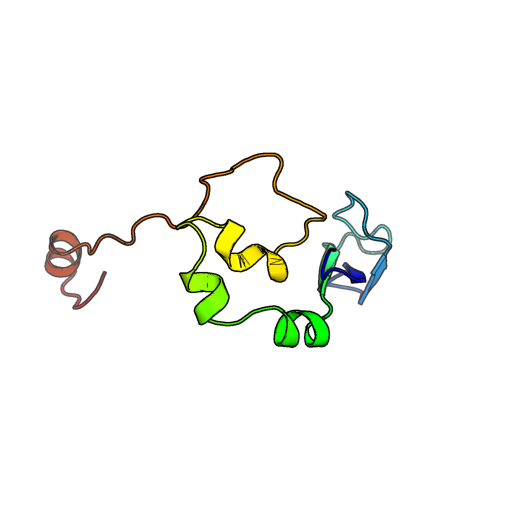 -13.792 28.372 1.00 97.88 88 ARG A O 1
ATOM 721 N N . GLU A 1 89 ? -14.770 -13.716 26.544 1.00 98.31 89 GLU A N 1
ATOM 722 C CA . GLU A 1 89 ? -14.983 -15.165 26.420 1.00 98.31 89 GLU A CA 1
ATOM 723 C C . GLU A 1 89 ? -13.662 -15.925 26.246 1.00 98.31 89 GLU A C 1
ATOM 725 O O . GLU A 1 89 ? -13.435 -16.954 26.871 1.00 98.31 89 GLU A O 1
ATOM 730 N N . LEU A 1 90 ? -12.751 -15.378 25.440 1.00 98.06 90 LEU A N 1
ATOM 731 C CA . LEU A 1 90 ? -11.448 -15.985 25.164 1.00 98.06 90 LEU A CA 1
ATOM 732 C C . LEU A 1 90 ? -10.379 -15.661 26.223 1.00 98.06 90 LEU A C 1
ATOM 734 O O . LEU A 1 90 ? -9.253 -16.142 26.117 1.00 98.06 90 LEU A O 1
ATOM 738 N N . GLY A 1 91 ? -10.693 -14.838 27.229 1.00 97.69 91 GLY A N 1
ATOM 739 C CA . GLY A 1 91 ? -9.746 -14.446 28.278 1.00 97.69 91 GLY A CA 1
ATOM 740 C C . GLY A 1 91 ? -8.589 -13.561 27.794 1.00 97.69 91 GLY A C 1
ATOM 741 O O . GLY A 1 91 ? -7.532 -13.533 28.427 1.00 97.69 91 GLY A O 1
ATOM 742 N N . VAL A 1 92 ? -8.764 -12.833 26.685 1.00 97.88 92 VAL A N 1
ATOM 743 C CA . VAL A 1 92 ? -7.746 -11.936 26.112 1.00 97.88 92 VAL A CA 1
ATOM 744 C C . VAL A 1 92 ? -8.086 -10.466 26.347 1.00 97.88 92 VAL A C 1
ATOM 746 O O . VAL A 1 92 ? -9.241 -10.086 26.528 1.00 97.88 92 VAL A O 1
ATOM 749 N N . LYS A 1 93 ? -7.059 -9.607 26.351 1.00 94.00 93 LYS A N 1
ATOM 750 C CA . LYS A 1 93 ? -7.235 -8.166 26.601 1.00 94.00 93 LYS A CA 1
ATOM 751 C C . LYS A 1 93 ? -7.810 -7.413 25.404 1.00 94.00 93 LYS A C 1
ATOM 753 O O . LYS A 1 93 ? -8.618 -6.509 25.598 1.00 94.00 93 LYS A O 1
ATOM 758 N N . GLU A 1 94 ? -7.377 -7.759 24.195 1.00 93.69 94 GLU A N 1
ATOM 759 C CA . GLU A 1 94 ? -7.810 -7.113 22.958 1.00 93.69 94 GLU A CA 1
ATOM 760 C C . GLU A 1 94 ? -8.078 -8.153 21.878 1.00 93.69 94 GLU A C 1
ATOM 762 O O . GLU A 1 94 ? -7.307 -9.102 21.715 1.00 93.69 94 GLU A O 1
ATOM 767 N N . LEU A 1 95 ? -9.189 -7.939 21.176 1.00 89.88 95 LEU A N 1
ATOM 768 C CA . LEU A 1 95 ? -9.623 -8.656 19.991 1.00 89.88 95 LEU A CA 1
ATOM 769 C C . LEU A 1 95 ? -10.363 -7.684 19.066 1.00 89.88 95 LEU A C 1
ATOM 771 O O . LEU A 1 95 ? -11.167 -6.869 19.596 1.00 89.88 95 LEU A O 1
#

Sequence (95 aa):
MGFVTALKCRECGRQYSIEPIYVCEFCFGPLEVVYDYQRIKKAISKKRIENRDENLWRYKELLPIDGEPQAGLYSGFTPLVKANNLARELGVKEL